Protein AF-A0A4Y8K3H5-F1 (afdb_monomer_lite)

pLDDT: mean 80.98, std 11.41, range [44.56, 96.56]

Radius of gyration: 17.6 Å; chains: 1; bounding box: 42×44×39 Å

Structure (mmCIF, N/CA/C/O backbone):
data_AF-A0A4Y8K3H5-F1
#
_entry.id   AF-A0A4Y8K3H5-F1
#
loop_
_atom_site.group_PDB
_atom_site.id
_atom_site.type_symbol
_atom_site.label_atom_id
_atom_site.label_alt_id
_atom_site.label_comp_id
_atom_site.label_asym_id
_atom_site.label_entity_id
_atom_site.label_seq_id
_atom_site.pdbx_PDB_ins_code
_atom_site.Cartn_x
_atom_site.Cartn_y
_atom_site.Cartn_z
_atom_site.occupancy
_atom_site.B_iso_or_equiv
_atom_site.auth_seq_id
_atom_site.auth_comp_id
_atom_site.auth_asym_id
_atom_site.auth_atom_id
_atom_site.pdbx_PDB_model_num
ATOM 1 N N . MET A 1 1 ? 0.766 29.6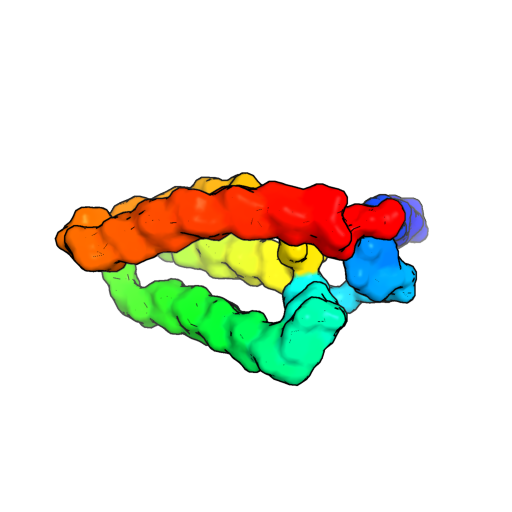78 -14.541 1.00 60.62 1 MET A N 1
ATOM 2 C CA . MET A 1 1 ? 0.297 28.277 -14.672 1.00 60.62 1 MET A CA 1
ATOM 3 C C . MET A 1 1 ? 1.429 27.383 -15.150 1.00 60.62 1 MET A C 1
ATOM 5 O O . MET A 1 1 ? 1.605 26.344 -14.534 1.00 60.62 1 MET A O 1
ATOM 9 N N . GLU A 1 2 ? 2.222 27.828 -16.131 1.00 67.44 2 GLU A N 1
ATOM 10 C CA . GLU A 1 2 ? 3.458 27.170 -16.597 1.00 67.44 2 GLU A CA 1
ATOM 11 C C . GLU A 1 2 ? 4.420 26.783 -15.457 1.00 67.44 2 GLU A C 1
ATOM 13 O O . GLU A 1 2 ? 4.778 25.618 -15.330 1.00 67.44 2 GLU A O 1
ATOM 18 N N . ASP A 1 3 ? 4.720 27.717 -14.544 1.00 71.25 3 ASP A N 1
ATOM 19 C CA . ASP A 1 3 ? 5.623 27.459 -13.407 1.00 71.25 3 ASP A CA 1
ATOM 20 C C . ASP A 1 3 ? 5.136 26.3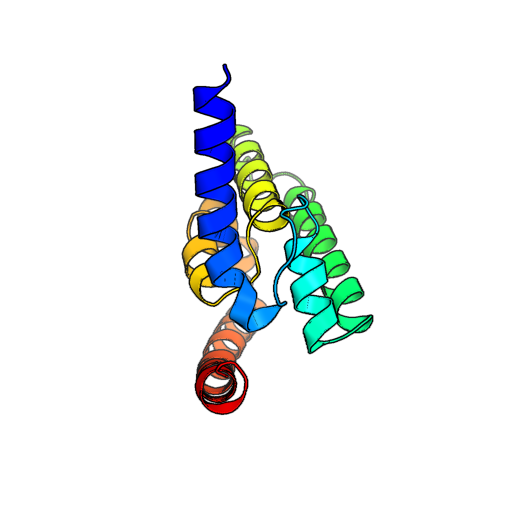32 -12.485 1.00 71.25 3 ASP A C 1
ATOM 22 O O . ASP A 1 3 ? 5.922 25.509 -12.036 1.00 71.25 3 ASP A O 1
ATOM 26 N N . ARG A 1 4 ? 3.818 26.214 -12.260 1.00 64.50 4 ARG A N 1
ATOM 27 C CA . ARG A 1 4 ? 3.263 25.129 -11.431 1.00 64.50 4 ARG A CA 1
ATOM 28 C C . ARG A 1 4 ? 3.343 23.771 -12.120 1.00 64.50 4 ARG A C 1
ATOM 30 O O . ARG A 1 4 ? 3.487 22.764 -11.440 1.00 64.50 4 ARG A O 1
ATOM 37 N N . ALA A 1 5 ? 3.211 23.727 -13.445 1.00 68.12 5 ALA A N 1
ATOM 38 C CA . ALA A 1 5 ? 3.366 22.486 -14.198 1.00 68.12 5 ALA A CA 1
ATOM 39 C C . ALA A 1 5 ? 4.836 22.036 -14.208 1.00 68.12 5 ALA A C 1
ATOM 41 O O . ALA A 1 5 ? 5.110 20.849 -14.033 1.00 68.12 5 ALA A O 1
ATOM 42 N N . ALA A 1 6 ? 5.766 22.988 -14.328 1.00 72.25 6 ALA A N 1
ATOM 43 C CA . ALA A 1 6 ? 7.198 22.737 -14.207 1.00 72.25 6 ALA A CA 1
ATOM 44 C C . ALA A 1 6 ? 7.578 22.236 -12.801 1.00 72.25 6 ALA A C 1
ATOM 46 O O . ALA A 1 6 ? 8.281 21.231 -12.685 1.00 72.25 6 ALA A O 1
ATOM 47 N N . ASP A 1 7 ? 7.041 22.856 -11.745 1.00 72.31 7 ASP A N 1
ATOM 48 C CA . ASP A 1 7 ? 7.252 22.419 -10.360 1.00 72.31 7 ASP A CA 1
ATOM 49 C C . ASP A 1 7 ? 6.729 20.992 -10.133 1.00 72.31 7 ASP A C 1
ATOM 51 O O . ASP A 1 7 ? 7.445 20.138 -9.609 1.00 72.31 7 ASP A O 1
ATOM 55 N N . LEU A 1 8 ? 5.499 20.693 -10.569 1.00 74.50 8 LEU A N 1
ATOM 56 C CA . LEU A 1 8 ? 4.913 19.352 -10.446 1.00 74.50 8 LEU A CA 1
ATOM 57 C C . LEU A 1 8 ? 5.726 18.292 -11.205 1.00 74.50 8 LEU A C 1
ATOM 59 O O . LEU A 1 8 ? 5.908 17.184 -10.695 1.00 74.50 8 LEU A O 1
ATOM 63 N N . GLY A 1 9 ? 6.252 18.635 -12.384 1.00 76.94 9 GLY A N 1
ATOM 64 C CA . GLY A 1 9 ? 7.146 17.766 -13.150 1.00 76.94 9 GLY A CA 1
ATOM 65 C C . GLY A 1 9 ? 8.463 17.485 -12.423 1.00 76.94 9 GLY A C 1
ATOM 66 O O . GLY A 1 9 ? 8.921 16.342 -12.399 1.00 76.94 9 GLY A O 1
ATOM 67 N N . TYR A 1 10 ? 9.036 18.494 -11.763 1.00 80.19 10 TYR A N 1
ATOM 68 C CA . TYR A 1 10 ? 10.251 18.339 -10.963 1.00 80.19 10 TYR A CA 1
ATOM 69 C C . TYR A 1 10 ? 10.034 17.428 -9.743 1.00 80.19 10 TYR A C 1
ATOM 71 O O . TYR A 1 10 ? 10.833 16.519 -9.502 1.00 80.19 10 TYR A O 1
ATOM 79 N N . PHE A 1 11 ? 8.929 17.603 -9.009 1.00 76.31 11 PHE A N 1
ATOM 80 C CA . PHE A 1 11 ? 8.580 16.724 -7.885 1.00 76.31 11 PHE A CA 1
ATOM 81 C C . PHE A 1 11 ? 8.359 15.273 -8.327 1.00 76.31 11 PHE A C 1
ATOM 83 O O . PHE A 1 11 ? 8.877 14.355 -7.691 1.00 76.31 11 PHE A O 1
ATOM 90 N N . ALA A 1 12 ? 7.635 15.054 -9.427 1.00 80.44 12 ALA A N 1
ATOM 91 C CA . ALA A 1 12 ? 7.409 13.712 -9.958 1.00 80.44 12 ALA A CA 1
ATOM 92 C C . ALA A 1 12 ? 8.721 13.044 -10.403 1.00 80.44 12 ALA A C 1
ATOM 94 O O . ALA A 1 12 ? 8.939 11.869 -10.119 1.00 80.44 12 ALA A O 1
ATOM 95 N N . ALA A 1 13 ? 9.624 13.792 -11.042 1.00 81.94 13 ALA A N 1
ATOM 96 C CA . ALA A 1 13 ? 10.931 13.281 -11.448 1.00 81.94 13 ALA A CA 1
ATOM 97 C C . ALA A 1 13 ? 11.802 12.883 -10.244 1.00 81.94 13 ALA A C 1
ATOM 99 O O . ALA A 1 13 ? 12.462 11.842 -10.276 1.00 81.94 13 ALA A O 1
ATOM 100 N N . ALA A 1 14 ? 11.776 13.675 -9.168 1.00 82.12 14 ALA A N 1
ATOM 101 C CA . ALA A 1 14 ? 12.462 13.333 -7.926 1.00 82.12 14 ALA A CA 1
ATOM 102 C C . ALA A 1 14 ? 11.884 12.053 -7.295 1.00 82.12 14 ALA A C 1
ATOM 104 O O . ALA A 1 14 ? 12.650 11.166 -6.922 1.00 82.12 14 ALA A O 1
ATOM 105 N N . GLU A 1 15 ? 10.558 11.910 -7.233 1.00 78.88 15 GLU A N 1
ATOM 106 C CA . GLU A 1 15 ? 9.899 10.707 -6.700 1.00 78.88 15 GLU A CA 1
ATOM 107 C C . GLU A 1 15 ? 10.264 9.451 -7.513 1.00 78.88 15 GLU A C 1
ATOM 109 O O . GLU A 1 15 ? 10.703 8.444 -6.956 1.00 78.88 15 GLU A O 1
ATOM 114 N N . LEU A 1 16 ? 10.186 9.536 -8.845 1.00 86.69 16 LEU A N 1
ATOM 115 C CA . LEU A 1 16 ? 10.510 8.436 -9.763 1.00 86.69 16 LEU A CA 1
ATOM 116 C C . LEU A 1 16 ? 11.998 8.046 -9.743 1.00 86.69 16 LEU A C 1
ATOM 118 O O . LEU A 1 16 ? 12.351 6.899 -10.041 1.00 86.69 16 LEU A O 1
ATOM 122 N N . SER A 1 17 ? 12.890 8.960 -9.346 1.00 86.31 17 SER A N 1
ATOM 123 C CA . SER A 1 17 ? 14.311 8.632 -9.176 1.00 86.31 17 SER A CA 1
ATOM 124 C C . SER A 1 17 ? 14.529 7.566 -8.092 1.00 86.31 17 SER A C 1
ATOM 126 O O . SER A 1 17 ? 15.357 6.672 -8.273 1.00 86.31 17 SER A O 1
ATOM 128 N N . TRP A 1 18 ? 13.705 7.564 -7.035 1.00 82.56 18 TRP A N 1
ATOM 129 C CA . TRP A 1 18 ? 13.731 6.545 -5.978 1.00 82.56 18 TRP A CA 1
ATOM 130 C C . TRP A 1 18 ? 13.153 5.195 -6.418 1.00 82.56 18 TRP A C 1
ATOM 132 O O . TRP A 1 18 ? 13.358 4.186 -5.744 1.00 82.56 18 TRP A O 1
ATOM 142 N N . TRP A 1 19 ? 12.410 5.159 -7.526 1.00 88.25 19 TRP A N 1
ATOM 143 C CA . TRP A 1 19 ? 11.783 3.945 -8.058 1.00 88.25 19 TRP A CA 1
ATOM 144 C C . TRP A 1 19 ? 12.697 3.212 -9.031 1.00 88.25 19 TRP A C 1
ATOM 146 O O . TRP A 1 19 ? 12.575 2.000 -9.203 1.00 88.25 19 TRP A O 1
ATOM 156 N N . THR A 1 20 ? 13.630 3.946 -9.640 1.00 87.50 20 THR A N 1
ATOM 157 C CA . THR A 1 20 ? 14.460 3.456 -10.744 1.00 87.50 20 THR A CA 1
ATOM 158 C C . THR A 1 20 ? 15.274 2.218 -10.363 1.00 87.50 20 THR A C 1
ATOM 160 O O . THR A 1 20 ? 15.438 1.331 -11.195 1.00 87.50 20 THR A O 1
ATOM 163 N N . GLY A 1 21 ? 15.725 2.114 -9.109 1.00 84.00 21 GLY A N 1
ATOM 164 C CA . GLY A 1 21 ? 16.447 0.937 -8.613 1.00 84.00 21 GLY A CA 1
ATOM 165 C C . GLY A 1 21 ? 15.596 -0.332 -8.465 1.00 84.00 21 GLY A C 1
ATOM 166 O O . GLY A 1 21 ? 16.160 -1.413 -8.363 1.00 84.00 21 GLY A O 1
ATOM 167 N N . PHE A 1 22 ? 14.264 -0.214 -8.466 1.00 84.12 22 PHE A N 1
ATOM 168 C CA . PHE A 1 22 ? 13.340 -1.339 -8.281 1.00 84.12 22 PHE A CA 1
ATOM 169 C C . PHE A 1 22 ? 12.618 -1.731 -9.569 1.00 84.12 22 PHE A C 1
ATOM 171 O O . PHE A 1 22 ? 12.535 -2.907 -9.883 1.00 84.12 22 PHE A O 1
ATOM 178 N N . VAL A 1 23 ? 12.072 -0.751 -10.297 1.00 88.94 23 VAL A N 1
ATOM 179 C CA . VAL A 1 23 ? 11.182 -0.984 -11.456 1.00 88.94 23 VAL A CA 1
ATOM 180 C C . VAL A 1 23 ? 11.666 -0.282 -12.731 1.00 88.94 23 VAL A C 1
ATOM 182 O O . VAL A 1 23 ? 10.947 -0.213 -13.725 1.00 88.94 23 VAL A O 1
ATOM 185 N N . GLY A 1 24 ? 12.885 0.268 -12.714 1.00 87.88 24 GLY A N 1
ATOM 186 C CA . GLY A 1 24 ? 13.440 1.032 -13.828 1.00 87.88 24 GLY A CA 1
ATOM 187 C C . GLY A 1 24 ? 12.792 2.408 -14.017 1.00 87.88 24 GLY A C 1
ATOM 188 O O . GLY A 1 24 ? 12.091 2.930 -13.148 1.00 87.88 24 GLY A O 1
ATOM 189 N N . ARG A 1 25 ? 13.070 3.041 -15.163 1.00 88.50 25 ARG A N 1
ATOM 190 C CA . ARG A 1 25 ? 12.495 4.350 -15.504 1.00 88.50 25 ARG A CA 1
ATOM 191 C C . ARG A 1 25 ? 11.071 4.165 -16.008 1.00 88.50 25 ARG A C 1
ATOM 193 O O . ARG A 1 25 ? 10.866 3.658 -17.107 1.00 88.50 25 ARG A O 1
ATOM 200 N N . VAL A 1 26 ? 10.116 4.614 -15.209 1.00 89.19 26 VAL A N 1
ATOM 201 C CA . VAL A 1 26 ? 8.683 4.570 -15.508 1.00 89.19 26 VAL A CA 1
ATOM 202 C C . VAL A 1 26 ? 8.072 5.953 -15.334 1.00 89.19 26 VAL A C 1
ATOM 204 O O . VAL A 1 26 ? 8.654 6.821 -14.687 1.00 89.19 26 VAL A O 1
ATOM 207 N N . GLU A 1 27 ? 6.893 6.157 -15.908 1.00 87.50 27 GLU A N 1
ATOM 208 C CA . GLU A 1 27 ? 6.086 7.347 -15.652 1.00 87.50 27 GLU A CA 1
ATOM 209 C C . GLU A 1 27 ? 5.180 7.126 -14.435 1.00 87.50 27 GLU A C 1
ATOM 211 O O . GLU A 1 27 ? 4.716 6.013 -14.171 1.00 87.50 27 GLU A O 1
ATOM 216 N N . LEU A 1 28 ? 4.904 8.199 -13.691 1.00 86.12 28 LEU A N 1
ATOM 217 C CA . LEU A 1 28 ? 3.987 8.151 -12.558 1.00 86.12 28 LEU A CA 1
ATOM 218 C C . LEU A 1 28 ? 2.543 8.060 -13.067 1.00 86.12 28 LEU A C 1
ATOM 220 O O . LEU A 1 28 ? 1.907 9.074 -13.350 1.00 86.12 28 LEU A O 1
ATOM 224 N N . VAL A 1 29 ? 2.009 6.842 -13.137 1.00 91.50 29 VAL A N 1
ATOM 225 C CA . VAL A 1 29 ? 0.582 6.601 -13.380 1.00 91.50 29 VAL A CA 1
ATOM 226 C C . VAL A 1 29 ? -0.087 6.255 -12.046 1.00 91.50 29 VAL A C 1
ATOM 228 O O . VAL A 1 29 ? 0.231 5.210 -11.469 1.00 91.50 29 VAL A O 1
ATOM 231 N N . PRO A 1 30 ? -1.008 7.087 -11.523 1.00 91.00 30 PRO A N 1
ATOM 232 C CA . PRO A 1 30 ? -1.669 6.808 -10.254 1.00 91.00 30 PRO A CA 1
ATOM 233 C C . PRO A 1 30 ? -2.316 5.420 -10.221 1.00 91.00 30 PRO A C 1
ATOM 235 O O . PRO A 1 30 ? -2.832 4.944 -11.229 1.00 91.00 30 PRO A O 1
ATOM 238 N N . LEU A 1 31 ? -2.310 4.788 -9.045 1.00 92.19 31 LEU A N 1
ATOM 239 C CA . LEU A 1 31 ? -2.871 3.454 -8.765 1.00 92.19 31 LEU A CA 1
ATOM 240 C C . 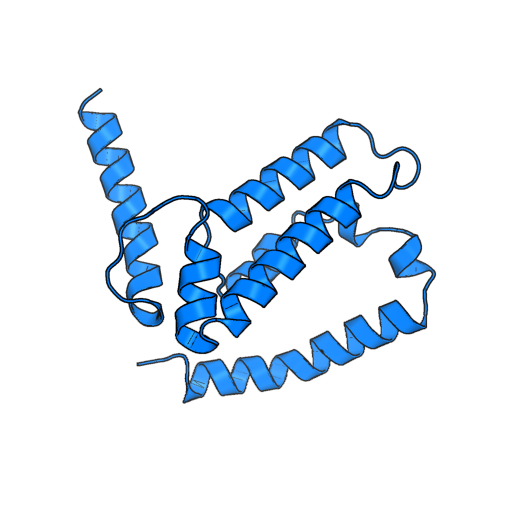LEU A 1 31 ? -2.141 2.277 -9.427 1.00 92.19 31 LEU A C 1
ATOM 242 O O . LEU A 1 31 ? -2.530 1.136 -9.202 1.00 92.19 31 LEU A O 1
ATOM 246 N N . THR A 1 32 ? -1.076 2.514 -10.188 1.00 93.69 32 THR A N 1
ATOM 247 C CA . THR A 1 32 ? -0.214 1.458 -10.744 1.00 93.69 32 THR A CA 1
ATOM 248 C C . THR A 1 32 ? 1.007 1.053 -9.896 1.00 93.69 32 THR A C 1
ATOM 250 O O . THR A 1 32 ? 1.420 -0.099 -10.043 1.00 93.69 32 THR A O 1
ATOM 253 N N . PRO A 1 33 ? 1.584 1.875 -8.985 1.00 93.69 33 PRO A N 1
ATOM 254 C CA . PRO A 1 33 ? 2.893 1.569 -8.383 1.00 93.69 33 PRO A CA 1
ATOM 255 C C . PRO A 1 33 ? 2.948 0.228 -7.646 1.00 93.69 33 PRO A C 1
ATOM 257 O O . PRO A 1 33 ? 3.901 -0.535 -7.787 1.00 93.69 33 PRO A O 1
ATOM 260 N N . TRP A 1 34 ? 1.892 -0.107 -6.904 1.00 94.25 34 TRP A N 1
ATOM 261 C CA . TRP A 1 34 ? 1.794 -1.385 -6.197 1.00 94.25 34 TRP A CA 1
ATOM 262 C C . TRP A 1 34 ? 1.801 -2.578 -7.152 1.00 94.25 34 TRP A C 1
ATOM 264 O O . TRP A 1 34 ? 2.429 -3.592 -6.858 1.00 94.25 34 TRP A O 1
ATOM 274 N N . PHE A 1 35 ? 1.138 -2.448 -8.301 1.00 94.88 35 PHE A N 1
ATOM 275 C CA . PHE A 1 35 ? 1.103 -3.484 -9.327 1.00 94.88 35 PHE A CA 1
ATOM 276 C C . PHE A 1 35 ? 2.437 -3.609 -10.054 1.00 94.88 35 PHE A C 1
ATOM 278 O O . PHE A 1 35 ? 2.858 -4.733 -10.292 1.00 94.88 35 PHE A O 1
ATOM 285 N N . LEU A 1 36 ? 3.113 -2.493 -10.354 1.00 94.19 36 LEU A N 1
ATOM 286 C CA . LEU A 1 36 ? 4.448 -2.500 -10.962 1.00 94.19 36 LEU A CA 1
ATOM 287 C C . LEU A 1 36 ? 5.441 -3.255 -10.075 1.00 94.19 36 LEU A C 1
ATOM 289 O O . LEU A 1 36 ? 6.048 -4.224 -10.518 1.00 94.19 36 LEU A O 1
ATOM 293 N N . MET A 1 37 ? 5.526 -2.871 -8.799 1.00 91.50 37 MET A N 1
ATOM 294 C CA . MET A 1 37 ? 6.388 -3.536 -7.819 1.00 91.50 37 MET A CA 1
ATOM 295 C C . MET A 1 37 ? 6.019 -5.017 -7.664 1.00 91.50 37 MET A C 1
ATOM 297 O O . MET A 1 37 ? 6.875 -5.893 -7.723 1.00 91.50 37 MET A O 1
ATOM 301 N N . ALA A 1 38 ? 4.737 -5.334 -7.478 1.00 92.69 38 ALA A N 1
ATOM 302 C CA . ALA A 1 38 ? 4.332 -6.716 -7.253 1.00 92.69 38 ALA A CA 1
ATOM 303 C C . ALA A 1 38 ? 4.536 -7.596 -8.496 1.00 92.69 38 ALA A C 1
ATOM 305 O O . ALA A 1 38 ? 4.896 -8.763 -8.357 1.00 92.69 38 ALA A O 1
ATOM 306 N N . PHE A 1 39 ? 4.328 -7.059 -9.698 1.00 93.50 39 PHE A N 1
ATOM 307 C CA . PHE A 1 39 ? 4.560 -7.788 -10.939 1.00 93.50 39 PHE A CA 1
ATOM 308 C C . PHE A 1 39 ? 6.049 -8.038 -11.185 1.00 93.50 39 PHE A C 1
ATOM 310 O O . PHE A 1 39 ? 6.402 -9.153 -11.554 1.00 93.50 39 PHE A O 1
ATOM 317 N N . GLU A 1 40 ? 6.913 -7.058 -10.915 1.00 91.44 40 GLU A N 1
ATOM 318 C CA . GLU A 1 40 ? 8.365 -7.203 -11.084 1.00 91.44 40 GLU A CA 1
ATOM 319 C C . GLU A 1 40 ? 8.924 -8.379 -10.265 1.00 91.44 40 GLU A C 1
ATOM 321 O O . GLU A 1 40 ? 9.682 -9.199 -10.776 1.00 91.44 40 GLU A O 1
ATOM 326 N N . TYR A 1 41 ? 8.488 -8.524 -9.008 1.00 88.19 41 TYR A N 1
ATOM 327 C CA . TYR A 1 41 ? 9.041 -9.540 -8.102 1.00 88.19 41 TYR A CA 1
ATOM 328 C C . TYR A 1 41 ? 8.219 -10.835 -8.005 1.00 88.19 41 TYR A C 1
ATOM 330 O O . TYR A 1 41 ? 8.764 -11.876 -7.636 1.00 88.19 41 TYR A O 1
ATOM 338 N N . LEU A 1 42 ? 6.911 -10.801 -8.287 1.00 90.56 42 LEU A N 1
ATOM 339 C CA . LEU A 1 42 ? 5.995 -11.944 -8.110 1.00 90.56 42 LEU A CA 1
ATOM 340 C C . LEU A 1 42 ? 5.148 -12.255 -9.360 1.00 90.56 42 LEU A C 1
ATOM 342 O O . LEU A 1 42 ? 4.307 -13.160 -9.327 1.00 90.56 42 LEU A O 1
ATOM 346 N N . GLY A 1 43 ? 5.314 -11.513 -10.456 1.00 93.06 43 GLY A N 1
ATOM 347 C CA . GLY A 1 43 ? 4.525 -11.666 -11.678 1.00 93.06 43 GLY A CA 1
ATOM 348 C C . GLY A 1 43 ? 3.019 -11.502 -11.444 1.00 93.06 43 GLY A C 1
ATOM 349 O O . GLY A 1 43 ? 2.557 -10.690 -10.641 1.00 93.06 43 GLY A O 1
ATOM 350 N N . VAL A 1 44 ? 2.217 -12.320 -12.132 1.00 95.12 44 VAL A N 1
ATOM 351 C CA . VAL A 1 44 ? 0.743 -12.289 -12.030 1.00 95.12 44 VAL A CA 1
ATOM 352 C C . VAL A 1 44 ? 0.251 -12.564 -10.603 1.00 95.12 44 VAL A C 1
ATOM 354 O O . VAL A 1 44 ? -0.756 -11.997 -10.179 1.00 95.12 44 VAL A O 1
ATOM 357 N N . VAL A 1 45 ? 0.972 -13.382 -9.829 1.00 95.62 45 VAL A N 1
ATOM 358 C CA . VAL A 1 45 ? 0.631 -13.654 -8.422 1.00 95.62 45 VAL A CA 1
ATOM 359 C C . VAL A 1 45 ? 0.699 -12.371 -7.592 1.00 95.62 45 VAL A C 1
ATOM 361 O O . VAL A 1 45 ? -0.162 -12.143 -6.741 1.00 95.62 45 VAL A O 1
ATOM 364 N N . GLY A 1 46 ? 1.664 -11.496 -7.885 1.00 92.62 46 GLY A N 1
ATOM 365 C CA . GLY A 1 46 ? 1.781 -10.184 -7.258 1.00 92.62 46 GLY A CA 1
ATOM 366 C C . GLY A 1 46 ? 0.568 -9.291 -7.507 1.00 92.62 46 GLY A C 1
ATOM 367 O O . GLY A 1 46 ? 0.048 -8.684 -6.574 1.00 92.62 46 GLY A O 1
ATOM 368 N N . ILE A 1 47 ? 0.055 -9.268 -8.739 1.00 94.31 47 ILE A N 1
ATOM 369 C CA . ILE A 1 47 ? -1.158 -8.508 -9.084 1.00 94.31 47 ILE A CA 1
ATOM 370 C C . ILE A 1 47 ? -2.349 -8.992 -8.250 1.00 94.31 47 ILE A C 1
ATOM 372 O O . ILE A 1 47 ? -3.062 -8.184 -7.652 1.00 94.31 47 ILE A O 1
ATOM 376 N N . VAL A 1 48 ? -2.544 -10.311 -8.168 1.00 96.56 48 VAL A N 1
ATOM 377 C CA . VAL A 1 48 ? -3.621 -10.905 -7.362 1.00 96.56 48 VAL A CA 1
ATOM 378 C C . VAL A 1 48 ? -3.463 -10.536 -5.887 1.00 96.56 48 VAL A C 1
ATOM 380 O O . VAL A 1 48 ? -4.446 -10.172 -5.244 1.00 96.56 48 VAL A O 1
ATOM 383 N N . LEU A 1 49 ? -2.238 -10.564 -5.355 1.00 93.31 49 LEU A N 1
ATOM 384 C CA . LEU A 1 49 ? -1.958 -10.152 -3.980 1.00 93.31 49 LEU A CA 1
ATOM 385 C C . LEU A 1 49 ? -2.355 -8.690 -3.729 1.00 93.31 49 LEU A C 1
ATOM 387 O O . LEU A 1 49 ? -3.026 -8.413 -2.735 1.00 93.31 49 LEU A O 1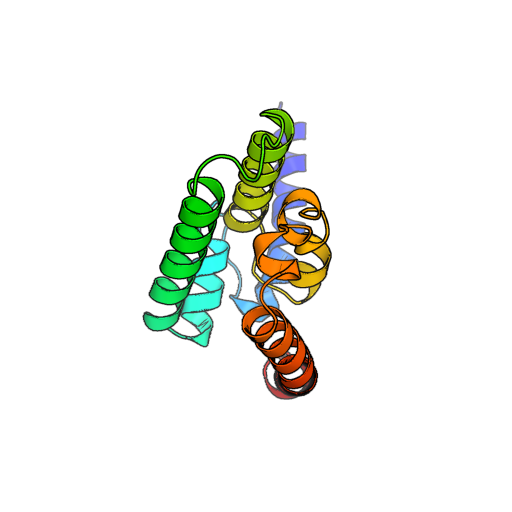
ATOM 391 N N . VAL A 1 50 ? -2.001 -7.764 -4.626 1.00 94.12 50 VAL A N 1
ATOM 392 C CA . VAL A 1 50 ? -2.380 -6.344 -4.501 1.00 94.12 50 VAL A CA 1
ATOM 393 C C . VAL A 1 50 ? -3.900 -6.183 -4.510 1.00 94.12 50 VAL A C 1
ATOM 395 O O . VAL A 1 50 ? -4.444 -5.477 -3.659 1.00 94.12 50 VAL A O 1
ATOM 398 N N . LEU A 1 51 ? -4.603 -6.884 -5.406 1.00 95.50 51 LEU A N 1
ATOM 399 C CA . LEU A 1 51 ? -6.069 -6.870 -5.448 1.00 95.50 51 LEU A CA 1
ATOM 400 C C . LEU A 1 51 ? -6.685 -7.400 -4.151 1.00 95.50 51 LEU A C 1
ATOM 402 O O . LEU A 1 51 ? -7.617 -6.792 -3.628 1.00 95.50 51 LEU A O 1
ATOM 406 N N . LEU A 1 52 ? -6.157 -8.498 -3.604 1.00 94.88 52 LEU A N 1
ATOM 407 C CA . LEU A 1 52 ? -6.624 -9.066 -2.338 1.00 94.88 52 LEU A CA 1
ATOM 408 C C . LEU A 1 52 ? -6.374 -8.123 -1.157 1.00 94.88 52 LEU A C 1
ATOM 410 O O . LEU A 1 52 ? -7.240 -8.000 -0.294 1.00 94.88 52 LEU A O 1
ATOM 414 N N . LEU A 1 53 ? -5.229 -7.436 -1.121 1.00 90.94 53 LEU A N 1
ATOM 415 C CA . LEU A 1 53 ? -4.920 -6.445 -0.088 1.00 90.94 53 LEU A CA 1
ATOM 416 C C . LEU A 1 53 ? -5.846 -5.229 -0.184 1.00 90.94 53 LEU A C 1
ATOM 418 O O . LEU A 1 53 ? -6.417 -4.822 0.827 1.00 90.94 53 LEU A O 1
ATOM 422 N N . ALA A 1 54 ? -6.052 -4.687 -1.386 1.00 91.56 54 ALA A N 1
ATOM 423 C CA . ALA A 1 54 ? -6.949 -3.557 -1.613 1.00 91.56 54 ALA A CA 1
ATOM 424 C C . ALA A 1 54 ? -8.409 -3.918 -1.290 1.00 91.56 54 ALA A C 1
ATOM 426 O O . ALA A 1 54 ? -9.090 -3.178 -0.578 1.00 91.56 54 ALA A O 1
ATOM 427 N N . ALA A 1 55 ? -8.875 -5.084 -1.745 1.00 92.31 55 ALA A N 1
ATOM 428 C CA . ALA A 1 55 ? -10.208 -5.592 -1.436 1.00 92.31 55 ALA A CA 1
ATOM 429 C C . ALA A 1 55 ? -10.366 -5.882 0.061 1.00 92.31 55 ALA A C 1
ATOM 431 O O . ALA A 1 55 ? -11.384 -5.525 0.646 1.00 92.31 55 ALA A O 1
ATOM 432 N N . GLY A 1 56 ? -9.356 -6.477 0.699 1.00 89.44 56 GLY A N 1
ATOM 433 C CA . GLY A 1 56 ? -9.328 -6.736 2.136 1.00 89.44 56 GLY A CA 1
ATOM 434 C C . GLY A 1 56 ? -9.376 -5.450 2.958 1.00 89.44 56 GLY A C 1
ATOM 435 O O . GLY A 1 56 ? -10.135 -5.375 3.922 1.00 89.44 56 GLY A O 1
ATOM 436 N N . PHE A 1 57 ? -8.639 -4.417 2.545 1.00 85.50 57 PHE A N 1
ATOM 437 C CA . PHE A 1 57 ? -8.670 -3.091 3.160 1.00 85.50 57 PHE A CA 1
ATOM 438 C C . PHE A 1 57 ? -10.032 -2.411 2.977 1.00 85.50 57 PHE A C 1
ATOM 440 O O . PHE A 1 57 ? -10.640 -1.984 3.957 1.00 85.50 57 PHE A O 1
ATOM 447 N N . GLY A 1 58 ? -10.559 -2.378 1.750 1.00 87.69 58 GLY A N 1
ATOM 448 C CA . GLY A 1 58 ? -11.882 -1.819 1.464 1.00 87.69 58 GLY A CA 1
ATOM 449 C C . GLY A 1 58 ? -12.995 -2.556 2.210 1.00 87.69 58 GLY A C 1
ATOM 450 O O . GLY A 1 58 ? -13.890 -1.933 2.781 1.00 87.69 58 GLY A O 1
ATOM 451 N N . TRP A 1 59 ? -12.910 -3.881 2.291 1.00 86.62 59 TRP A N 1
ATOM 452 C CA . TRP A 1 59 ? -13.828 -4.698 3.073 1.00 86.62 59 TRP A CA 1
ATOM 453 C C . TRP A 1 59 ? -13.686 -4.465 4.575 1.00 86.62 59 TRP A C 1
ATOM 455 O O . TRP A 1 59 ? -14.703 -4.400 5.259 1.00 86.62 59 TRP A O 1
ATOM 465 N N . TRP A 1 60 ? -12.472 -4.298 5.104 1.00 78.44 60 TRP A N 1
ATOM 466 C CA . TRP A 1 60 ? -12.260 -3.966 6.514 1.00 78.44 60 TRP A CA 1
ATOM 467 C C . TRP A 1 60 ? -12.851 -2.597 6.864 1.00 78.44 60 TRP A C 1
ATOM 469 O O . TRP A 1 60 ? -13.565 -2.495 7.858 1.00 78.44 60 TRP A O 1
ATOM 479 N N . LEU A 1 61 ? -12.669 -1.592 6.002 1.00 77.62 61 LEU A N 1
ATOM 480 C CA . LEU A 1 61 ? -13.343 -0.293 6.122 1.00 77.62 61 LEU A CA 1
ATOM 481 C C . LEU A 1 61 ? -14.875 -0.413 6.017 1.00 77.62 61 LEU A C 1
ATOM 483 O O . LEU A 1 61 ? -15.601 0.337 6.667 1.00 77.62 61 LEU A O 1
ATOM 487 N N . SER A 1 62 ? -15.368 -1.364 5.215 1.00 77.69 62 SER A N 1
ATOM 488 C CA . SER A 1 62 ? -16.802 -1.599 4.973 1.00 77.69 62 SER A CA 1
ATOM 489 C C . SER A 1 62 ? -17.475 -2.489 6.019 1.00 77.69 62 SER A C 1
ATOM 491 O O . SER A 1 62 ? -18.706 -2.485 6.122 1.00 77.69 62 SER A O 1
ATOM 493 N N . ARG A 1 63 ? -16.710 -3.273 6.796 1.00 73.94 63 ARG A N 1
ATOM 494 C CA . ARG A 1 63 ? -17.212 -4.049 7.937 1.00 73.94 63 ARG A CA 1
ATOM 495 C C . ARG A 1 63 ? -17.718 -3.048 8.982 1.00 73.94 63 ARG A C 1
ATOM 497 O O . ARG A 1 63 ? -16.958 -2.604 9.828 1.00 73.94 63 ARG A O 1
ATOM 504 N N . ARG A 1 64 ? -19.000 -2.671 8.844 1.00 51.69 64 ARG A N 1
ATOM 505 C CA . ARG A 1 64 ? -19.839 -1.808 9.700 1.00 51.69 64 ARG A CA 1
ATOM 506 C C . ARG A 1 64 ? -19.122 -1.242 10.927 1.00 51.69 64 ARG A C 1
ATOM 508 O O . ARG A 1 64 ? -18.860 -2.003 11.848 1.00 51.69 64 ARG A O 1
ATOM 515 N N . ALA A 1 65 ? -18.986 0.085 10.994 1.00 55.25 65 ALA A N 1
ATOM 516 C CA . ALA A 1 65 ? -18.976 0.836 12.250 1.00 55.25 65 ALA A CA 1
ATOM 517 C C . ALA A 1 65 ? -18.166 0.159 13.369 1.00 55.25 65 ALA A C 1
ATOM 519 O O . ALA A 1 65 ? -18.756 -0.459 14.255 1.00 55.25 65 ALA A O 1
ATOM 520 N N . LEU A 1 66 ? -16.833 0.276 13.322 1.00 52.09 66 LEU A N 1
ATOM 521 C CA . LEU A 1 66 ? -15.913 -0.037 14.424 1.00 52.09 66 LEU A CA 1
ATOM 522 C C . LEU A 1 66 ? -16.341 0.711 15.705 1.00 52.09 66 LEU A C 1
ATOM 524 O O . LEU A 1 66 ? -15.714 1.697 16.034 1.00 52.09 66 LEU A O 1
ATOM 528 N N . HIS A 1 67 ? -17.448 0.348 16.359 1.00 55.16 67 HIS A N 1
ATOM 529 C CA . HIS A 1 67 ? -18.082 1.055 17.479 1.00 55.16 67 HIS A CA 1
ATOM 530 C C . HIS A 1 67 ? -17.975 2.601 17.413 1.00 55.16 67 HIS A C 1
ATOM 532 O O . HIS A 1 67 ? -16.986 3.191 17.831 1.00 55.16 67 HIS A O 1
ATOM 538 N N . PRO A 1 68 ? -19.081 3.274 17.069 1.00 54.97 68 PRO A N 1
ATOM 539 C CA . PRO A 1 68 ? -19.109 4.460 16.186 1.00 54.97 68 PRO A CA 1
ATOM 540 C C . PRO A 1 68 ? -17.756 5.191 16.011 1.00 54.97 68 PRO A C 1
ATOM 542 O O . PRO A 1 68 ? -17.453 6.114 16.773 1.00 54.97 68 PRO A O 1
ATOM 545 N N . PRO A 1 69 ? -16.955 4.858 14.979 1.00 60.66 69 PRO A N 1
ATOM 546 C CA . PRO A 1 69 ? -15.876 5.735 14.567 1.00 60.66 69 PRO A CA 1
ATOM 547 C C . PRO A 1 69 ? -16.537 6.929 13.877 1.00 60.66 69 PRO A C 1
ATOM 549 O O . PRO A 1 69 ? -17.390 6.763 13.001 1.00 60.66 69 PRO A O 1
ATOM 552 N N . ARG A 1 70 ? -16.199 8.144 14.306 1.00 69.69 70 ARG A N 1
ATOM 553 C CA . ARG A 1 70 ? -16.732 9.353 13.676 1.00 69.69 70 ARG A CA 1
ATOM 554 C C . ARG A 1 70 ? -16.467 9.299 12.161 1.00 69.69 70 ARG A C 1
ATOM 556 O O . ARG A 1 70 ? -15.394 8.822 11.778 1.00 69.69 70 ARG A O 1
ATOM 563 N N . PRO A 1 71 ? -17.390 9.770 11.304 1.00 77.62 71 PRO A N 1
ATOM 564 C CA . PRO A 1 71 ? -17.215 9.761 9.849 1.00 77.62 71 PRO A CA 1
ATOM 565 C C . PRO A 1 71 ? -15.859 10.319 9.396 1.00 77.62 71 PRO A C 1
ATOM 567 O O . PRO A 1 71 ? -15.286 9.819 8.430 1.00 77.62 71 PRO A O 1
ATOM 570 N N . GLU A 1 72 ? -15.306 11.283 10.141 1.00 80.19 72 GLU A N 1
ATOM 571 C CA . GLU A 1 72 ? -13.978 11.851 9.886 1.00 80.19 72 GLU A CA 1
ATOM 572 C C . GLU A 1 72 ? -12.848 10.808 9.912 1.00 80.19 72 GLU A C 1
ATOM 574 O O . GLU A 1 72 ? -11.947 10.870 9.081 1.00 80.19 72 GLU A O 1
ATOM 579 N N . ILE A 1 73 ? -12.891 9.832 10.826 1.00 78.75 73 ILE A N 1
ATOM 580 C CA . ILE A 1 73 ? -11.863 8.786 10.944 1.00 78.75 73 ILE A CA 1
ATOM 581 C C . ILE A 1 73 ? -11.885 7.887 9.712 1.00 78.75 73 ILE A C 1
ATOM 583 O O . ILE A 1 73 ? -10.842 7.603 9.130 1.00 78.75 73 ILE A O 1
ATOM 587 N N . VAL A 1 74 ? -13.080 7.462 9.298 1.00 79.81 74 VAL A N 1
ATOM 588 C CA . VAL A 1 74 ? -13.246 6.603 8.122 1.00 79.81 74 VAL A CA 1
ATOM 589 C C . VAL A 1 74 ? -12.829 7.356 6.864 1.00 79.81 74 VAL A C 1
ATOM 591 O O . VAL A 1 74 ? -12.074 6.816 6.060 1.00 79.81 74 VAL A O 1
ATOM 594 N N . ALA A 1 75 ? -13.257 8.613 6.717 1.00 84.38 75 ALA A N 1
ATOM 595 C CA . ALA A 1 75 ? -12.887 9.453 5.584 1.00 84.38 75 ALA A CA 1
ATOM 596 C C . ALA A 1 75 ? -11.371 9.693 5.519 1.00 84.38 75 ALA A C 1
ATOM 598 O O . ALA A 1 75 ? -10.779 9.557 4.448 1.00 84.38 75 ALA A O 1
ATOM 599 N N . TYR A 1 76 ? -10.735 9.987 6.658 1.00 85.81 76 TYR A N 1
ATOM 600 C CA . TYR A 1 76 ? -9.287 10.152 6.745 1.00 85.81 76 TYR A CA 1
ATOM 601 C C . TYR A 1 76 ? -8.557 8.857 6.385 1.00 85.81 76 TYR A C 1
ATOM 603 O O . TYR A 1 76 ? -7.700 8.870 5.507 1.00 85.81 76 TYR A O 1
ATOM 611 N N . SER A 1 77 ? -8.914 7.728 7.002 1.00 84.38 77 SER A N 1
ATOM 612 C CA . SER A 1 77 ? -8.251 6.448 6.744 1.00 84.38 77 SER A CA 1
ATOM 613 C C . SER A 1 77 ? -8.457 5.955 5.314 1.00 84.38 77 SER A C 1
ATOM 615 O O . SER A 1 77 ? -7.513 5.445 4.716 1.00 84.38 77 SER A O 1
ATOM 617 N N . ALA A 1 78 ? -9.651 6.135 4.743 1.00 87.00 78 ALA A N 1
ATOM 618 C CA . ALA A 1 78 ? -9.922 5.800 3.349 1.00 87.00 78 ALA A CA 1
ATOM 619 C C . ALA A 1 78 ? -9.108 6.684 2.396 1.00 87.00 78 ALA A C 1
ATOM 621 O O . ALA A 1 78 ? -8.453 6.162 1.497 1.00 87.00 78 ALA A O 1
ATOM 622 N N . SER A 1 79 ? -9.088 8.001 2.624 1.00 89.62 79 SER A N 1
ATOM 623 C CA . SER A 1 79 ? -8.330 8.944 1.789 1.00 89.62 79 SER A CA 1
ATOM 624 C C . SER A 1 79 ? -6.827 8.702 1.892 1.00 89.62 79 SER A C 1
ATOM 626 O O . SER A 1 79 ? -6.131 8.686 0.881 1.00 89.62 79 SER A O 1
ATOM 628 N N . TYR A 1 80 ? -6.322 8.465 3.103 1.00 90.00 80 TYR A N 1
ATOM 629 C CA . TYR A 1 80 ? -4.908 8.198 3.335 1.00 90.00 80 TYR A CA 1
ATOM 630 C C . TYR A 1 80 ? -4.485 6.840 2.767 1.00 90.00 80 TYR A C 1
ATOM 632 O O . TYR A 1 80 ? -3.462 6.749 2.095 1.00 90.00 80 TYR A O 1
ATOM 640 N N . GLY A 1 81 ? -5.298 5.796 2.953 1.00 89.50 81 GLY A N 1
ATOM 641 C CA . GLY A 1 81 ? -5.061 4.489 2.341 1.00 89.50 81 GLY A CA 1
ATOM 642 C C . GLY A 1 81 ? -5.067 4.558 0.813 1.00 89.50 81 GLY A C 1
ATOM 643 O O . GLY A 1 81 ? -4.160 4.029 0.174 1.00 89.50 81 GLY A O 1
ATOM 644 N N . LEU A 1 82 ? -6.033 5.274 0.228 1.00 91.88 82 LEU A N 1
ATOM 645 C CA . LEU A 1 82 ? -6.079 5.516 -1.214 1.00 91.88 82 LEU A CA 1
ATOM 646 C C . LEU A 1 82 ? -4.834 6.266 -1.694 1.00 91.88 82 LEU A C 1
ATOM 648 O O . LEU A 1 82 ? -4.253 5.871 -2.697 1.00 91.88 82 LEU A O 1
ATOM 652 N N . TYR A 1 83 ? -4.395 7.298 -0.972 1.00 91.69 83 TYR A N 1
ATOM 653 C CA . TYR A 1 83 ? -3.163 8.028 -1.275 1.00 91.69 83 TYR A CA 1
ATOM 654 C C . TYR A 1 83 ? -1.935 7.102 -1.304 1.00 91.69 83 TYR A C 1
ATOM 656 O O . TYR A 1 83 ? -1.172 7.127 -2.272 1.00 91.69 83 TYR A O 1
ATOM 664 N N . LEU A 1 84 ? -1.777 6.239 -0.292 1.00 91.50 84 LEU A N 1
ATOM 665 C CA . LEU A 1 84 ? -0.666 5.284 -0.234 1.00 91.50 84 LEU A CA 1
ATOM 666 C C . LEU A 1 84 ? -0.697 4.289 -1.403 1.00 91.50 84 LEU A C 1
ATOM 668 O O . LEU A 1 84 ? 0.347 3.987 -1.972 1.00 91.50 84 LEU A O 1
ATOM 672 N N . VAL A 1 85 ? -1.875 3.795 -1.791 1.00 90.94 85 VAL A N 1
ATOM 673 C CA . VAL A 1 85 ? -2.006 2.873 -2.935 1.00 90.94 85 VAL A CA 1
ATOM 674 C C . VAL A 1 85 ? -1.803 3.589 -4.272 1.00 90.94 85 VAL A C 1
ATOM 676 O O . VAL A 1 85 ? -1.250 3.019 -5.212 1.00 90.94 85 VAL A O 1
ATOM 679 N N . ALA A 1 86 ? -2.240 4.843 -4.368 1.00 89.62 86 ALA A N 1
ATOM 680 C CA . ALA A 1 86 ? -2.223 5.597 -5.610 1.00 89.62 86 ALA A CA 1
ATOM 681 C C . ALA A 1 86 ? -0.824 6.060 -6.012 1.00 89.62 86 ALA A C 1
ATOM 683 O O . ALA A 1 86 ? -0.510 6.023 -7.200 1.00 89.62 86 ALA A O 1
ATOM 684 N N . VAL A 1 87 ? -0.013 6.515 -5.057 1.00 89.00 87 VAL A N 1
ATOM 685 C CA . VAL A 1 87 ? 1.212 7.264 -5.379 1.00 89.00 87 VAL A CA 1
ATOM 686 C C . VAL A 1 87 ? 2.471 6.590 -4.852 1.00 89.00 87 VAL A C 1
ATOM 688 O O . VAL A 1 87 ? 3.525 6.779 -5.437 1.00 89.00 87 VAL A O 1
ATOM 691 N N . ILE A 1 88 ? 2.397 5.782 -3.793 1.00 87.31 88 ILE A N 1
ATOM 692 C CA . ILE A 1 88 ? 3.602 5.220 -3.174 1.00 87.31 88 ILE A CA 1
ATOM 693 C C . ILE A 1 88 ? 3.956 3.873 -3.798 1.00 87.31 88 ILE A C 1
ATOM 695 O O . ILE A 1 88 ? 3.148 2.943 -3.811 1.00 87.31 88 ILE A O 1
ATOM 699 N N . LEU A 1 89 ? 5.203 3.744 -4.244 1.00 89.19 89 LEU A N 1
ATOM 700 C CA . LEU A 1 89 ? 5.808 2.453 -4.547 1.00 89.19 89 LEU A CA 1
ATOM 701 C C . LEU A 1 89 ? 6.077 1.697 -3.224 1.00 89.19 89 LEU A C 1
ATOM 703 O O . LEU A 1 89 ? 6.717 2.267 -2.336 1.00 89.19 89 LEU A O 1
ATOM 707 N N . PRO A 1 90 ? 5.609 0.444 -3.037 1.00 87.56 90 PRO A N 1
ATOM 708 C CA . PRO A 1 90 ? 5.778 -0.288 -1.778 1.00 87.56 90 PRO A CA 1
ATOM 709 C C . PRO A 1 90 ? 7.252 -0.512 -1.408 1.00 87.56 90 PRO A C 1
ATOM 711 O O . PRO A 1 90 ? 7.910 -1.406 -1.928 1.00 87.56 90 PRO A O 1
ATOM 714 N N . GLN A 1 91 ? 7.765 0.301 -0.485 1.00 84.12 91 GLN A N 1
ATOM 715 C CA . GLN A 1 91 ? 9.153 0.264 -0.009 1.00 84.12 91 GLN A CA 1
ATOM 716 C C . GLN A 1 91 ? 9.223 0.078 1.513 1.00 84.12 91 GLN A C 1
ATOM 718 O O . GLN A 1 91 ? 8.208 0.009 2.204 1.00 84.12 91 GLN A O 1
ATOM 723 N N . GLN A 1 92 ? 10.433 0.050 2.079 1.00 78.00 92 GLN A N 1
ATOM 724 C CA . GLN A 1 92 ? 10.643 -0.061 3.530 1.00 78.00 92 GLN A CA 1
ATOM 725 C C . GLN A 1 92 ? 9.947 1.033 4.345 1.00 78.00 92 GLN A C 1
ATOM 727 O O . GLN A 1 92 ? 9.488 0.802 5.466 1.00 78.00 92 GLN A O 1
ATOM 732 N N . SER A 1 93 ? 9.863 2.236 3.778 1.00 80.25 93 SER A N 1
ATOM 733 C CA . SER A 1 93 ? 9.185 3.370 4.394 1.00 80.25 93 SER A CA 1
ATOM 734 C C . SER A 1 93 ? 7.682 3.128 4.554 1.00 80.25 93 SER A C 1
ATOM 736 O O . SER A 1 93 ? 7.087 3.755 5.429 1.00 80.25 93 SER A O 1
ATOM 738 N N . LEU A 1 94 ? 7.080 2.192 3.802 1.00 84.62 94 LEU A N 1
ATOM 739 C CA . LEU A 1 94 ? 5.654 1.876 3.870 1.00 84.62 94 LEU A CA 1
ATOM 740 C C . LEU A 1 94 ? 5.227 1.524 5.295 1.00 84.62 94 LEU A C 1
ATOM 742 O O . LEU A 1 94 ? 4.234 2.057 5.769 1.00 84.62 94 LEU A O 1
ATOM 746 N N . PHE A 1 95 ? 6.002 0.723 6.033 1.00 80.06 95 PHE A N 1
ATOM 747 C CA . PHE A 1 95 ? 5.665 0.383 7.422 1.00 80.06 95 PHE A CA 1
ATOM 748 C C . PHE A 1 95 ? 5.569 1.619 8.320 1.00 80.06 95 PHE A C 1
ATOM 750 O O . PHE A 1 95 ? 4.653 1.729 9.133 1.00 80.06 95 PHE A O 1
ATOM 757 N N . ARG A 1 96 ? 6.478 2.582 8.133 1.00 79.56 96 ARG A N 1
ATOM 758 C CA . ARG A 1 96 ? 6.443 3.867 8.840 1.00 79.56 96 ARG A CA 1
ATOM 759 C C . ARG A 1 96 ? 5.261 4.720 8.379 1.00 79.56 96 ARG A C 1
ATOM 761 O O . ARG A 1 96 ? 4.631 5.372 9.202 1.00 79.56 96 ARG A O 1
ATOM 768 N N . LEU A 1 97 ? 4.948 4.698 7.087 1.00 85.06 97 LEU A N 1
ATOM 769 C CA . LEU A 1 97 ? 3.814 5.409 6.496 1.00 85.06 97 LEU A CA 1
ATOM 770 C C . LEU A 1 97 ? 2.462 4.763 6.818 1.00 85.06 97 LEU A C 1
ATOM 772 O O . LEU A 1 97 ? 1.439 5.396 6.630 1.00 85.06 97 LEU A O 1
ATOM 776 N N . LEU A 1 98 ? 2.421 3.538 7.339 1.00 83.00 98 LEU A N 1
ATOM 777 C CA . LEU A 1 98 ? 1.192 2.932 7.856 1.00 83.00 98 LEU A CA 1
ATOM 778 C C . LEU A 1 98 ? 0.908 3.350 9.308 1.00 83.00 98 LEU A C 1
ATOM 780 O O . LEU A 1 98 ? -0.228 3.228 9.763 1.00 83.00 98 LEU A O 1
ATOM 784 N N . LEU A 1 99 ? 1.898 3.890 10.032 1.00 77.69 99 LEU A N 1
ATOM 785 C CA . LEU A 1 99 ? 1.726 4.358 11.414 1.00 77.69 99 LEU A CA 1
ATOM 786 C C . LEU A 1 99 ? 0.661 5.452 11.594 1.00 77.69 99 LEU A C 1
ATOM 788 O O . LEU A 1 99 ? 0.039 5.411 12.650 1.00 77.69 99 LEU A O 1
ATOM 792 N N . PRO A 1 100 ? 0.410 6.381 10.638 1.00 73.69 100 PRO A N 1
ATOM 793 C CA . PRO A 1 100 ? -0.693 7.352 10.653 1.00 73.69 100 PRO A CA 1
ATOM 794 C C . PRO A 1 100 ? -2.092 6.755 10.432 1.00 73.69 100 PRO A C 1
ATOM 796 O O . PRO A 1 100 ? -3.077 7.484 10.507 1.00 73.69 100 PRO A O 1
ATOM 799 N N . LEU A 1 101 ? -2.226 5.426 10.350 1.00 70.44 101 LEU A N 1
ATOM 800 C CA . LEU A 1 101 ? -3.508 4.726 10.487 1.00 70.44 101 LEU A CA 1
ATOM 801 C C . LEU A 1 101 ? -3.881 4.301 11.944 1.00 70.44 101 LEU A C 1
ATOM 803 O O . LEU A 1 101 ? -4.620 3.315 12.071 1.00 70.44 101 LEU A O 1
ATOM 807 N N . PRO A 1 102 ? -3.478 4.967 13.067 1.00 60.84 102 PRO A N 1
ATOM 808 C CA . PRO A 1 102 ? -3.761 4.460 14.411 1.00 60.84 102 PRO A CA 1
ATOM 809 C C . PRO A 1 102 ? -5.244 4.231 14.729 1.00 60.84 102 PRO A C 1
ATOM 811 O O . PRO A 1 102 ? -5.507 3.281 15.469 1.00 60.84 102 PRO A O 1
ATOM 814 N N . PRO A 1 103 ? -6.224 5.003 14.197 1.00 60.69 103 PRO A N 1
ATOM 815 C CA . PRO A 1 103 ? -7.632 4.729 14.473 1.00 60.69 103 PRO A CA 1
ATOM 816 C C . PRO A 1 103 ? -8.075 3.313 14.081 1.00 60.69 103 PRO A C 1
ATOM 818 O O . PRO A 1 103 ? -8.999 2.781 14.687 1.00 60.69 103 PRO A O 1
ATOM 821 N N . LEU A 1 104 ? -7.408 2.697 13.100 1.00 60.72 104 LEU A N 1
ATOM 822 C CA . LEU A 1 104 ? -7.683 1.335 12.644 1.00 60.72 104 LEU A CA 1
ATOM 823 C C . LEU A 1 104 ? -6.826 0.286 13.369 1.00 60.72 104 LEU A C 1
ATOM 825 O O . LEU A 1 104 ? -7.293 -0.814 13.649 1.00 60.72 104 LEU A O 1
ATOM 829 N N . LEU A 1 105 ? -5.579 0.615 13.721 1.00 60.47 105 LEU A N 1
ATOM 830 C CA . LEU A 1 105 ? -4.682 -0.307 14.434 1.00 60.47 105 LEU A CA 1
ATOM 831 C C . LEU A 1 105 ? -5.091 -0.528 15.903 1.00 60.47 105 LEU A C 1
ATOM 833 O O . LEU A 1 105 ? -4.742 -1.552 16.491 1.00 60.47 105 LEU A O 1
ATOM 837 N N . GLY A 1 106 ? -5.856 0.402 16.483 1.00 60.84 106 GLY A N 1
ATOM 838 C CA . GLY A 1 106 ? -6.466 0.283 17.810 1.00 60.84 106 GLY A CA 1
ATOM 839 C C . GLY A 1 106 ? -7.773 -0.520 17.858 1.00 60.84 106 GLY A C 1
ATOM 840 O O . GLY A 1 106 ? -8.434 -0.506 18.897 1.00 60.84 106 GLY A O 1
ATOM 841 N N . ASP A 1 107 ? -8.168 -1.194 16.768 1.00 67.12 107 ASP A N 1
ATOM 842 C CA . ASP A 1 107 ? -9.423 -1.948 16.692 1.00 67.12 107 ASP A CA 1
ATOM 843 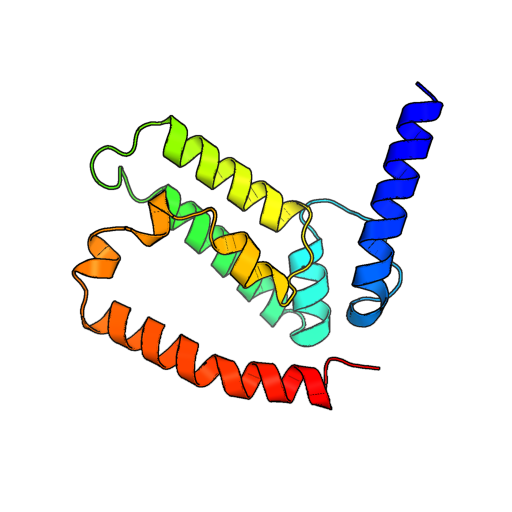C C . ASP A 1 107 ? -9.533 -2.962 17.857 1.00 67.12 107 ASP A C 1
ATOM 845 O O . ASP A 1 107 ? -8.705 -3.879 17.988 1.00 67.12 107 ASP A O 1
ATOM 849 N N . PRO A 1 108 ? -10.569 -2.852 18.714 1.00 64.69 108 PRO A N 1
ATOM 850 C CA . PRO A 1 108 ? -10.793 -3.786 19.807 1.00 64.69 108 PRO A CA 1
ATOM 851 C C . PRO A 1 108 ? -10.899 -5.248 19.357 1.00 64.69 108 PRO A C 1
ATOM 853 O O . PRO A 1 108 ? -10.660 -6.142 20.169 1.00 64.69 108 PRO A O 1
ATOM 856 N N . ALA A 1 109 ? -11.270 -5.523 18.104 1.00 66.25 109 ALA A N 1
ATOM 857 C CA . ALA A 1 109 ? -11.280 -6.870 17.540 1.00 66.25 109 ALA A CA 1
ATOM 858 C C . ALA A 1 109 ? -9.862 -7.464 17.450 1.00 66.25 109 ALA A C 1
ATOM 860 O O . ALA A 1 109 ? -9.661 -8.637 17.785 1.00 66.25 109 ALA A O 1
ATOM 861 N N . ILE A 1 110 ? -8.868 -6.643 17.094 1.00 67.56 110 ILE A N 1
ATOM 862 C CA . ILE A 1 110 ? -7.450 -7.027 17.072 1.00 67.56 110 ILE A CA 1
ATOM 863 C C . ILE A 1 110 ? -6.942 -7.221 18.506 1.00 67.56 110 ILE A C 1
ATOM 865 O O . ILE A 1 110 ? -6.309 -8.234 18.816 1.00 67.56 110 ILE A O 1
ATOM 869 N N . ALA A 1 111 ? -7.283 -6.303 19.415 1.00 68.38 111 ALA A N 1
ATOM 870 C CA . ALA A 1 111 ? -6.853 -6.374 20.812 1.00 68.38 111 ALA A CA 1
ATOM 871 C C . ALA A 1 111 ? -7.453 -7.577 21.573 1.00 68.38 111 ALA A C 1
ATOM 873 O O . ALA A 1 111 ? -6.766 -8.204 22.390 1.00 68.38 111 ALA A O 1
ATOM 874 N N . ARG A 1 112 ? -8.715 -7.937 21.301 1.00 73.69 112 ARG A N 1
ATOM 875 C CA . ARG A 1 112 ? -9.417 -9.051 21.968 1.00 73.69 112 ARG A CA 1
ATOM 876 C C . ARG A 1 112 ? -8.990 -10.426 21.452 1.00 73.69 112 ARG A C 1
ATOM 878 O O . ARG A 1 112 ? -8.970 -11.385 22.227 1.00 73.69 112 ARG A O 1
ATOM 885 N N . SER A 1 113 ? -8.605 -10.542 20.181 1.00 78.75 113 SER A N 1
ATOM 886 C CA . SER A 1 113 ? -8.219 -11.822 19.584 1.00 78.75 113 SER A CA 1
ATOM 887 C C . SER A 1 113 ? -6.762 -12.187 19.895 1.00 78.75 113 SER A C 1
ATOM 889 O O . SER A 1 113 ? -5.819 -11.772 19.220 1.00 78.75 113 SER A O 1
ATOM 891 N N . LYS A 1 114 ? -6.566 -13.025 20.925 1.00 83.12 114 LYS A N 1
ATOM 892 C CA . LYS A 1 114 ? -5.256 -13.614 21.263 1.00 83.12 114 LYS A CA 1
ATOM 893 C C . LYS A 1 114 ? -4.553 -14.300 20.076 1.00 83.12 114 LYS A C 1
ATOM 895 O O . LYS A 1 114 ? -3.350 -14.067 19.947 1.00 83.12 114 LYS A O 1
ATOM 900 N N . PRO A 1 115 ? -5.216 -15.130 19.239 1.00 84.44 115 PRO A N 1
ATOM 901 C CA . PRO A 1 115 ? -4.534 -15.760 18.112 1.00 84.44 115 PRO A CA 1
ATOM 902 C C . PRO A 1 115 ? -4.102 -14.725 17.074 1.00 84.44 115 PRO A C 1
ATOM 904 O O . PRO A 1 115 ? -2.935 -14.721 16.708 1.00 84.44 115 PRO A O 1
ATOM 907 N N . LEU A 1 116 ? -4.972 -13.780 16.701 1.00 79.94 116 LEU A N 1
ATOM 908 C CA . LEU A 1 116 ? -4.636 -12.733 15.731 1.00 79.94 116 LEU A CA 1
ATOM 909 C C . LEU A 1 116 ? -3.433 -11.902 16.189 1.00 79.94 116 LEU A C 1
ATOM 911 O O . LEU A 1 116 ? -2.487 -11.713 15.430 1.00 79.94 116 LEU A O 1
ATOM 915 N N . ARG A 1 117 ? -3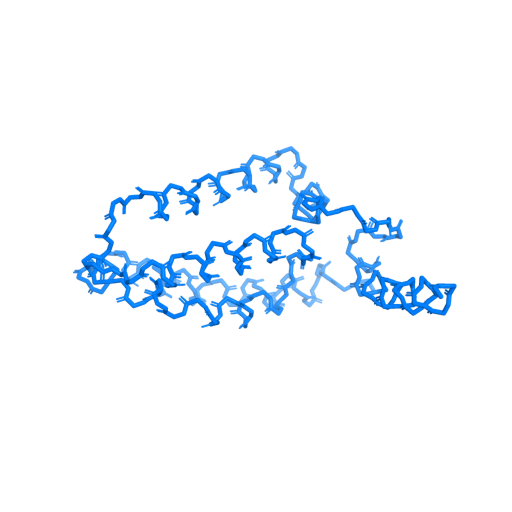.416 -11.478 17.458 1.00 81.69 117 ARG A N 1
ATOM 916 C CA . ARG A 1 117 ? -2.284 -10.736 18.026 1.00 81.69 117 ARG A CA 1
ATOM 917 C C . ARG A 1 117 ? -0.986 -11.543 17.999 1.00 81.69 117 ARG A C 1
ATOM 919 O O . ARG A 1 117 ? 0.059 -10.994 17.669 1.00 81.69 117 ARG A O 1
ATOM 926 N N . ARG A 1 118 ? -1.035 -12.832 18.355 1.00 86.81 118 ARG A N 1
ATOM 927 C CA . ARG A 1 118 ? 0.147 -13.710 18.326 1.00 86.81 118 ARG A CA 1
ATOM 928 C C . ARG A 1 118 ? 0.654 -13.917 16.906 1.00 86.81 118 ARG A C 1
ATOM 930 O O . ARG A 1 118 ? 1.857 -13.839 16.706 1.00 86.81 118 ARG A O 1
ATOM 937 N N . THR A 1 119 ? -0.238 -14.131 15.944 1.00 84.44 119 THR A N 1
ATOM 938 C CA . THR A 1 119 ? 0.125 -14.294 14.533 1.00 84.44 119 THR A CA 1
ATOM 939 C C . THR A 1 119 ? 0.746 -13.022 13.971 1.00 84.44 119 THR A C 1
ATOM 941 O O . THR A 1 119 ? 1.786 -13.106 13.330 1.00 84.44 119 THR A O 1
ATOM 944 N N . LEU A 1 120 ? 0.175 -11.849 14.261 1.00 82.75 120 LEU A N 1
ATOM 945 C CA . LEU A 1 120 ? 0.753 -10.568 13.846 1.00 82.75 120 LEU A CA 1
ATOM 946 C C . LEU A 1 120 ? 2.123 -10.337 14.486 1.00 82.75 120 LEU A C 1
ATOM 948 O O . LEU A 1 120 ? 3.062 -9.977 13.791 1.00 82.75 120 LEU A O 1
ATOM 952 N N . LEU A 1 121 ? 2.263 -10.582 15.792 1.00 85.38 121 LEU A N 1
ATOM 953 C CA . LEU A 1 121 ? 3.538 -10.409 16.487 1.00 85.38 121 LEU A CA 1
ATOM 954 C C . LEU A 1 121 ? 4.609 -11.369 15.955 1.00 85.38 121 LEU A C 1
ATOM 956 O O . LEU A 1 121 ? 5.700 -10.934 15.602 1.00 85.38 121 LEU A O 1
ATOM 960 N N . ALA A 1 122 ? 4.296 -12.664 15.882 1.00 89.94 122 ALA A N 1
ATOM 961 C CA . ALA A 1 122 ? 5.221 -13.678 15.389 1.00 89.94 122 ALA A CA 1
ATOM 962 C C . ALA A 1 122 ? 5.579 -13.436 13.917 1.00 89.94 122 ALA A C 1
ATOM 964 O O . ALA A 1 122 ? 6.750 -13.517 13.560 1.00 89.94 122 ALA A O 1
ATOM 965 N N . GLY A 1 123 ? 4.592 -13.072 13.092 1.00 87.69 123 GLY A N 1
ATOM 966 C CA . GLY A 1 123 ? 4.790 -12.681 11.700 1.00 87.69 123 GLY A CA 1
ATOM 967 C C . GLY A 1 123 ? 5.724 -11.483 11.579 1.00 87.69 123 GLY A C 1
ATOM 968 O O . GLY A 1 123 ? 6.735 -11.582 10.898 1.00 87.69 123 GLY A O 1
ATOM 969 N N . SER A 1 124 ? 5.464 -10.392 12.303 1.00 83.12 124 SER A N 1
ATOM 970 C CA . SER A 1 124 ? 6.318 -9.196 12.300 1.00 83.12 124 SER A CA 1
ATOM 971 C C . SER A 1 124 ? 7.738 -9.464 12.803 1.00 83.12 124 SER A C 1
ATOM 973 O O . SER A 1 124 ? 8.678 -8.845 12.314 1.00 83.12 124 SER A O 1
ATOM 975 N N . ILE A 1 125 ? 7.924 -10.368 13.771 1.00 89.50 125 ILE A N 1
ATOM 976 C CA . ILE A 1 125 ? 9.261 -10.773 14.236 1.00 89.50 125 ILE A CA 1
ATOM 977 C C . ILE A 1 125 ? 9.973 -11.594 13.160 1.00 89.50 125 ILE A C 1
ATOM 979 O O . ILE A 1 125 ? 11.126 -11.315 12.855 1.00 89.50 125 ILE A O 1
ATOM 983 N N . ALA A 1 126 ? 9.296 -12.577 12.563 1.00 88.31 126 ALA A N 1
ATOM 984 C CA . ALA A 1 126 ? 9.878 -13.434 11.532 1.00 88.31 126 ALA A CA 1
ATOM 985 C C . ALA A 1 126 ? 10.183 -12.670 10.234 1.00 88.31 126 ALA A C 1
ATOM 987 O O . ALA A 1 126 ? 11.164 -12.968 9.556 1.00 88.31 126 ALA A O 1
ATOM 988 N N . LEU A 1 127 ? 9.374 -11.662 9.901 1.00 83.56 127 LEU A N 1
ATOM 989 C CA . LEU A 1 127 ? 9.542 -10.867 8.688 1.00 83.56 127 LEU A CA 1
ATOM 990 C C . LEU A 1 127 ? 10.745 -9.916 8.769 1.00 83.56 127 LEU A C 1
ATOM 992 O O . LEU A 1 127 ? 11.298 -9.567 7.734 1.00 83.56 127 LEU A O 1
ATOM 996 N N . GLN A 1 128 ? 11.188 -9.522 9.969 1.00 86.00 128 GLN A N 1
ATOM 997 C CA . GLN A 1 128 ? 12.344 -8.633 10.151 1.00 86.00 128 GLN A CA 1
ATOM 998 C C . GLN A 1 128 ? 13.664 -9.200 9.594 1.00 86.00 128 GLN A C 1
ATOM 1000 O O . GLN A 1 128 ? 14.263 -8.534 8.751 1.00 86.00 128 GLN A O 1
ATOM 1005 N N . PRO A 1 129 ? 14.140 -10.401 9.987 1.00 87.69 129 PRO A N 1
ATOM 1006 C CA . PRO A 1 129 ? 15.369 -10.959 9.427 1.00 87.69 129 PRO A CA 1
ATOM 1007 C C . PRO A 1 129 ? 15.233 -11.273 7.933 1.00 87.69 129 PRO A C 1
ATOM 1009 O O . PRO A 1 129 ? 16.185 -11.066 7.188 1.00 87.69 129 PRO A O 1
ATOM 1012 N N . VAL A 1 130 ? 14.049 -11.702 7.475 1.00 83.06 130 VAL A N 1
ATOM 1013 C CA . VAL A 1 130 ? 13.777 -11.917 6.043 1.00 83.06 130 VAL A CA 1
ATOM 1014 C C . VAL A 1 130 ? 13.925 -10.612 5.267 1.00 83.06 130 VAL A C 1
ATOM 1016 O O . VAL A 1 130 ? 14.603 -10.588 4.245 1.00 83.06 130 VAL A O 1
ATOM 1019 N N . ALA A 1 131 ? 13.353 -9.517 5.774 1.00 79.06 131 ALA A N 1
ATOM 1020 C CA . ALA A 1 131 ? 13.503 -8.202 5.169 1.00 79.06 131 ALA A CA 1
ATOM 1021 C C . ALA A 1 131 ? 14.979 -7.789 5.109 1.00 79.06 131 ALA A C 1
ATOM 1023 O O . ALA A 1 131 ? 15.441 -7.406 4.041 1.00 79.06 131 ALA A O 1
ATOM 1024 N N . ILE A 1 132 ? 15.737 -7.935 6.204 1.00 82.31 132 ILE A N 1
ATOM 1025 C CA . ILE A 1 132 ? 17.176 -7.610 6.234 1.00 82.31 132 ILE A CA 1
ATOM 1026 C C . ILE A 1 132 ? 17.939 -8.385 5.151 1.00 82.31 132 ILE A C 1
ATOM 1028 O O . ILE A 1 132 ? 18.694 -7.781 4.393 1.00 82.31 132 ILE A O 1
ATOM 1032 N N . VAL A 1 133 ? 17.722 -9.699 5.048 1.00 82.75 133 VAL A N 1
ATOM 1033 C CA . VAL A 1 133 ? 18.400 -10.548 4.055 1.00 82.75 133 VAL A CA 1
ATOM 1034 C C . VAL A 1 133 ? 18.018 -10.143 2.632 1.00 82.75 133 VAL A C 1
ATOM 1036 O O . VAL A 1 133 ? 18.897 -9.948 1.797 1.00 82.75 133 VAL A O 1
ATOM 1039 N N . LEU A 1 134 ? 16.728 -9.971 2.342 1.00 77.50 134 LEU A N 1
ATOM 1040 C CA . LEU A 1 134 ? 16.287 -9.582 1.002 1.00 77.50 134 LEU A CA 1
ATOM 1041 C C . LEU A 1 134 ? 16.838 -8.211 0.600 1.00 77.50 134 LEU A C 1
ATOM 1043 O O . LEU A 1 134 ? 17.274 -8.043 -0.532 1.00 77.50 134 LEU A O 1
ATOM 1047 N N . LEU A 1 135 ? 16.899 -7.247 1.516 1.00 73.06 135 LEU A N 1
ATOM 1048 C CA . LEU A 1 135 ? 17.493 -5.942 1.224 1.00 73.06 135 LEU A CA 1
ATOM 1049 C C . LEU A 1 135 ? 18.978 -6.006 0.928 1.00 73.06 135 LEU A C 1
ATOM 1051 O O . LEU A 1 135 ? 19.430 -5.364 -0.013 1.00 73.06 135 LEU A O 1
ATOM 1055 N N . TRP A 1 136 ? 19.725 -6.755 1.732 1.00 73.94 136 TRP A N 1
ATOM 1056 C CA . TRP A 1 136 ? 21.178 -6.758 1.626 1.00 73.94 136 TRP A CA 1
ATOM 1057 C C . TRP A 1 136 ? 21.696 -7.601 0.461 1.00 73.94 136 TRP A C 1
ATOM 1059 O O . TRP A 1 136 ? 22.811 -7.377 0.000 1.00 73.94 136 TRP A O 1
ATOM 1069 N N . PHE A 1 137 ? 20.907 -8.577 -0.000 1.00 73.75 137 PHE A N 1
ATOM 1070 C CA . PHE A 1 137 ? 21.351 -9.549 -1.003 1.00 73.75 137 PHE A CA 1
ATOM 1071 C C . PHE A 1 137 ? 20.537 -9.556 -2.301 1.00 73.75 137 PHE A C 1
ATOM 1073 O O . PHE A 1 137 ? 21.013 -10.106 -3.288 1.00 73.75 137 PHE A O 1
ATOM 1080 N N . VAL A 1 138 ? 19.327 -8.988 -2.319 1.00 67.81 138 VAL A N 1
ATOM 1081 C CA . VAL A 1 138 ? 18.429 -9.023 -3.493 1.00 67.81 138 VAL A CA 1
ATOM 1082 C C . VAL A 1 138 ? 17.993 -7.621 -3.927 1.00 67.81 138 VAL A C 1
ATOM 1084 O O . VAL A 1 138 ? 17.849 -7.367 -5.116 1.00 67.81 138 VAL A O 1
ATOM 1087 N N . GLY A 1 139 ? 17.775 -6.707 -2.979 1.00 57.47 139 GLY A N 1
ATOM 1088 C CA . GLY A 1 139 ? 17.193 -5.385 -3.228 1.00 57.47 139 GLY A CA 1
ATOM 1089 C C . GLY A 1 139 ? 18.177 -4.273 -3.601 1.00 57.47 139 GLY A C 1
ATOM 1090 O O . GLY A 1 139 ? 17.734 -3.137 -3.750 1.00 57.47 139 GLY A O 1
ATOM 1091 N N . TYR A 1 140 ? 19.475 -4.561 -3.719 1.00 44.56 140 TYR A N 1
ATOM 1092 C CA . TYR A 1 140 ? 20.504 -3.567 -4.039 1.00 44.56 140 TYR A CA 1
ATOM 1093 C C . TYR A 1 140 ? 21.283 -3.996 -5.298 1.00 44.56 140 TYR A C 1
ATOM 1095 O O . TYR A 1 140 ? 22.055 -4.953 -5.210 1.00 44.56 140 TYR A O 1
ATOM 1103 N N . PRO A 1 141 ? 21.073 -3.356 -6.464 1.00 51.06 141 PRO A N 1
ATOM 1104 C CA . PRO A 1 141 ? 22.053 -3.359 -7.548 1.00 51.06 141 PRO A CA 1
ATOM 1105 C C . PRO A 1 141 ? 23.270 -2.477 -7.224 1.00 51.06 141 PRO A C 1
ATOM 1107 O O . PRO A 1 141 ? 23.102 -1.449 -6.527 1.00 51.06 141 PRO A O 1
#

Secondary structure (DSSP, 8-state):
-HHHHHHHHHHHHHHHHTTHHHH-S----TT-HHHHHHHHHHHHHHHHHHHHHHHHHHHHHHSS-SSS--HHHHHHHHHHHHHHHHH----THHHHHHTT-HHHHT-HHHHH-HHHHHHHHHHHHHHHHHHHHHHHHTS--

Foldseek 3Di:
DVVVVVVVVVVQVVQQVVCCLQQRRDGQFFLCQQVSNQCSVPNPVSVVVLVCVVVVLVVLLVPPDLPPDDPVLSVVLVVLVSVCSTGPRDDPCVVVSCVVNVVSVPRVVCVVDPVNVVCVVVVVVVVVVVVVCCCVPPSGD

Sequence (141 aa):
MEDRAADLGYFAAAELSWWTGFVGRVELVPLTPWFLMAFEYLGVVGIVLVLLLAAGFGWWLSRRALHPPRPEIVAYSASYGLYLVAVILPQQSLFRLLLPLPPLLGDPAIARSKPLRRTLLAGSIALQPVAIVLLWFVGYP